Protein AF-A0A538FNI9-F1 (afdb_monomer)

Secondary structure (DSSP, 8-state):
-PPPPS-EEEEEEEEEEEETTEEEEEEEEEEGGG-S-EEEEEEEEEEEEEEE---SSSS--EEEEEEEEEEEETTEEEEEEEEEEEEEEEE-TTT--EEEEEEEEEEEEEESGGGTTEEEEEEEEEEEEE-TTSEEEEEEEEEEEEEE-

Structure (mmCIF, N/CA/C/O backbone):
data_AF-A0A538FNI9-F1
#
_entry.id   AF-A0A538FNI9-F1
#
loop_
_atom_site.group_PDB
_atom_site.id
_atom_site.type_symbol
_atom_site.label_atom_id
_atom_site.label_alt_id
_atom_site.label_comp_id
_atom_site.label_asym_id
_atom_site.label_entity_id
_atom_site.label_seq_id
_atom_site.pdbx_PDB_ins_code
_atom_site.Cartn_x
_atom_site.Cartn_y
_atom_site.Cartn_z
_atom_site.occupancy
_atom_site.B_iso_or_equiv
_atom_site.auth_seq_id
_atom_site.auth_comp_id
_atom_site.auth_asym_id
_atom_site.auth_atom_id
_atom_site.pdbx_PDB_model_num
ATOM 1 N N . MET A 1 1 ? -8.351 -6.822 28.215 1.00 45.78 1 MET A N 1
ATOM 2 C CA . MET A 1 1 ? -7.824 -6.549 26.865 1.00 45.78 1 MET A CA 1
ATOM 3 C C . MET A 1 1 ? -7.957 -7.832 26.077 1.00 45.78 1 MET A C 1
ATOM 5 O O . MET A 1 1 ? -7.476 -8.850 26.560 1.00 45.78 1 MET A O 1
ATOM 9 N N . ALA A 1 2 ? -8.710 -7.814 24.979 1.00 48.25 2 ALA A N 1
ATOM 10 C CA . ALA A 1 2 ? -8.810 -8.971 24.098 1.00 48.25 2 ALA A CA 1
ATOM 11 C C . ALA A 1 2 ? -7.508 -9.067 23.296 1.00 48.25 2 ALA A C 1
ATOM 13 O O . ALA A 1 2 ? -7.026 -8.055 22.796 1.00 48.25 2 ALA A O 1
ATOM 14 N N . THR A 1 3 ? -6.916 -10.256 23.223 1.00 49.41 3 THR A N 1
ATOM 15 C CA . THR A 1 3 ? -5.768 -10.505 22.350 1.00 49.41 3 THR A CA 1
ATOM 16 C C . THR A 1 3 ? -6.184 -10.188 20.908 1.00 49.41 3 THR A C 1
ATOM 18 O O . THR A 1 3 ? -7.265 -10.630 20.506 1.00 49.41 3 THR A O 1
ATOM 21 N N . PRO A 1 4 ? -5.384 -9.430 20.136 1.00 52.34 4 PRO A N 1
ATOM 22 C CA . PRO A 1 4 ? -5.656 -9.200 18.722 1.00 52.34 4 PRO A CA 1
ATOM 23 C C . PRO A 1 4 ? -5.882 -10.535 18.006 1.00 52.34 4 PRO A C 1
ATOM 25 O O . PRO A 1 4 ? -5.127 -11.473 18.277 1.00 52.34 4 PRO A O 1
ATOM 28 N N . PRO A 1 5 ? -6.873 -10.661 17.107 1.00 60.66 5 PRO A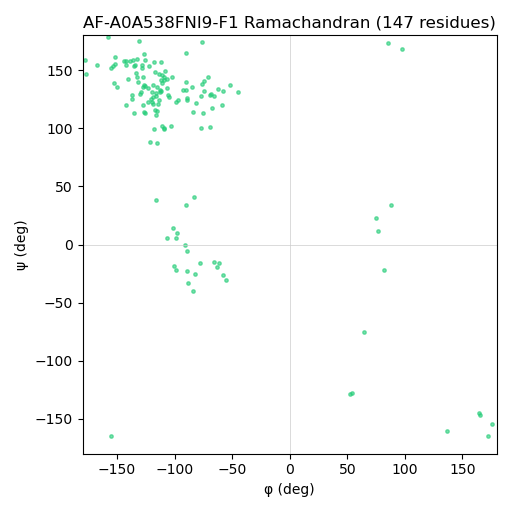 N 1
ATOM 29 C CA . PRO A 1 5 ? -6.954 -11.840 16.260 1.00 60.66 5 PRO A CA 1
ATOM 30 C C . PRO A 1 5 ? -5.657 -11.953 15.447 1.00 60.66 5 PRO A C 1
ATOM 32 O O . PRO A 1 5 ? -5.273 -11.034 14.719 1.00 60.66 5 PRO A O 1
ATOM 35 N N . GLU A 1 6 ? -4.950 -13.066 15.621 1.00 58.84 6 GLU A N 1
ATOM 36 C CA . GLU A 1 6 ? -3.782 -13.400 14.812 1.00 58.84 6 GLU A CA 1
ATOM 37 C C . GLU A 1 6 ? -4.240 -13.852 13.418 1.00 58.84 6 GLU A C 1
ATOM 39 O O . GLU A 1 6 ? -5.236 -14.564 13.284 1.00 58.84 6 GLU A O 1
ATOM 44 N N . GLY A 1 7 ? -3.508 -13.446 12.376 1.00 61.62 7 GLY A N 1
ATOM 45 C CA . GLY A 1 7 ? -3.740 -13.928 11.009 1.00 61.62 7 GLY A CA 1
ATOM 46 C C . GLY A 1 7 ? -4.769 -13.136 10.200 1.00 61.62 7 GLY A C 1
ATOM 47 O O . GLY A 1 7 ? -5.477 -13.711 9.378 1.00 61.62 7 GLY A O 1
ATOM 48 N N . VAL A 1 8 ? -4.856 -11.821 10.402 1.00 70.75 8 VAL A N 1
ATOM 49 C CA . VAL A 1 8 ? -5.671 -10.952 9.553 1.00 70.75 8 VAL A CA 1
ATOM 50 C C . VAL A 1 8 ? -4.946 -10.688 8.231 1.00 70.75 8 VAL A C 1
ATOM 52 O O . VAL A 1 8 ? -3.797 -10.243 8.218 1.00 70.75 8 VAL A O 1
ATOM 55 N N . THR A 1 9 ? -5.644 -10.924 7.121 1.00 78.19 9 THR A N 1
ATOM 56 C CA . THR A 1 9 ? -5.217 -10.505 5.783 1.00 78.19 9 THR A CA 1
ATOM 57 C C . THR A 1 9 ? -6.052 -9.313 5.337 1.00 78.19 9 THR A C 1
ATOM 59 O O . THR A 1 9 ? -7.283 -9.356 5.399 1.00 78.19 9 THR A O 1
ATOM 62 N N . ILE A 1 10 ? -5.373 -8.257 4.898 1.00 81.94 10 ILE A N 1
ATOM 63 C CA . ILE A 1 10 ? -5.962 -7.105 4.220 1.00 81.94 10 ILE A CA 1
ATOM 64 C C . ILE A 1 10 ? -5.377 -7.077 2.812 1.00 81.94 10 ILE A C 1
ATOM 66 O O . ILE A 1 10 ? -4.157 -7.100 2.648 1.00 81.94 10 ILE A O 1
ATOM 70 N N . THR A 1 11 ? -6.241 -7.003 1.810 1.00 81.94 11 THR A N 1
ATOM 71 C CA . THR A 1 11 ? -5.839 -6.766 0.422 1.00 81.94 11 THR A CA 1
ATOM 72 C C . THR A 1 11 ? -6.216 -5.346 0.047 1.00 81.94 11 THR A C 1
ATOM 74 O O . THR A 1 11 ? -7.317 -4.903 0.376 1.00 81.94 11 THR A O 1
ATOM 77 N N . ILE A 1 12 ? -5.300 -4.642 -0.608 1.00 82.31 12 ILE A N 1
ATOM 78 C CA . ILE A 1 12 ? -5.489 -3.292 -1.124 1.00 82.31 12 ILE A CA 1
ATOM 79 C C . ILE A 1 12 ? -5.123 -3.322 -2.605 1.00 82.31 12 ILE A C 1
ATOM 81 O O . ILE A 1 12 ? -3.965 -3.542 -2.952 1.00 82.31 12 ILE A O 1
ATOM 85 N N . ASP A 1 13 ? -6.110 -3.110 -3.464 1.00 82.50 13 ASP A N 1
ATOM 86 C CA . ASP A 1 13 ? -5.884 -2.877 -4.886 1.00 82.50 13 ASP A CA 1
ATOM 87 C C . ASP A 1 13 ? -5.790 -1.375 -5.130 1.00 82.50 13 ASP A C 1
ATOM 89 O O . ASP A 1 13 ? -6.621 -0.607 -4.637 1.00 82.50 13 ASP A O 1
ATOM 93 N N . GLU A 1 14 ? -4.779 -0.960 -5.886 1.00 82.69 14 GLU A N 1
ATOM 94 C CA . GLU A 1 14 ? -4.377 0.435 -6.018 1.00 82.69 14 GLU A CA 1
ATOM 95 C C . GLU A 1 14 ? -4.305 0.852 -7.485 1.00 82.69 14 GLU A C 1
ATOM 97 O O . GLU A 1 14 ? -3.738 0.162 -8.334 1.00 82.69 14 GLU A O 1
ATOM 102 N N . THR A 1 15 ? -4.843 2.029 -7.788 1.00 80.25 15 THR A N 1
ATOM 103 C CA . THR A 1 15 ? -4.563 2.740 -9.039 1.00 80.25 15 THR A CA 1
ATOM 104 C C . THR A 1 15 ? -3.713 3.952 -8.696 1.00 80.25 15 THR A C 1
ATOM 106 O O . THR A 1 15 ? -4.233 4.950 -8.191 1.00 80.25 15 THR A O 1
ATOM 109 N N . PHE A 1 16 ? -2.399 3.855 -8.911 1.00 73.19 16 PHE A N 1
ATOM 110 C CA . PHE A 1 16 ? -1.457 4.899 -8.523 1.00 73.19 16 PHE A CA 1
ATOM 111 C C . PHE A 1 16 ? -1.227 5.932 -9.626 1.00 73.19 16 PHE A C 1
ATOM 113 O O . PHE A 1 16 ? -1.042 5.636 -10.809 1.00 73.19 16 PHE A O 1
ATOM 120 N N . HIS A 1 17 ? -1.143 7.175 -9.176 1.00 68.44 17 HIS A N 1
ATOM 121 C CA . HIS A 1 17 ? -0.638 8.318 -9.907 1.00 68.44 17 HIS A CA 1
ATOM 122 C C . HIS A 1 17 ? 0.631 8.778 -9.179 1.00 68.44 17 HIS A C 1
ATOM 124 O O . HIS A 1 17 ? 0.566 9.613 -8.275 1.00 68.44 17 HIS A O 1
ATOM 130 N N . SER A 1 18 ? 1.799 8.210 -9.508 1.00 60.28 18 SER A N 1
ATOM 131 C CA . SER A 1 18 ? 3.044 8.720 -8.928 1.00 60.28 18 SER A CA 1
ATOM 132 C C . SER A 1 18 ? 3.438 10.010 -9.649 1.00 60.28 18 SER A C 1
ATOM 134 O O . SER A 1 18 ? 3.971 10.021 -10.753 1.00 60.28 18 SER A O 1
ATOM 136 N N . SER A 1 19 ? 3.136 11.144 -9.024 1.00 56.56 19 SER A N 1
ATOM 137 C CA . SER A 1 19 ? 3.755 12.415 -9.376 1.00 56.56 19 SER A CA 1
ATOM 138 C C . SER A 1 19 ? 4.792 12.700 -8.304 1.00 56.56 19 SER A C 1
ATOM 140 O O . SER A 1 19 ? 4.440 13.093 -7.191 1.00 56.56 19 SER A O 1
ATOM 142 N N . ALA A 1 20 ? 6.072 12.463 -8.604 1.00 47.34 20 ALA A N 1
ATOM 143 C CA . ALA A 1 20 ? 7.146 12.762 -7.661 1.00 47.34 20 ALA A CA 1
ATOM 144 C C . ALA A 1 20 ? 6.941 14.165 -7.034 1.00 4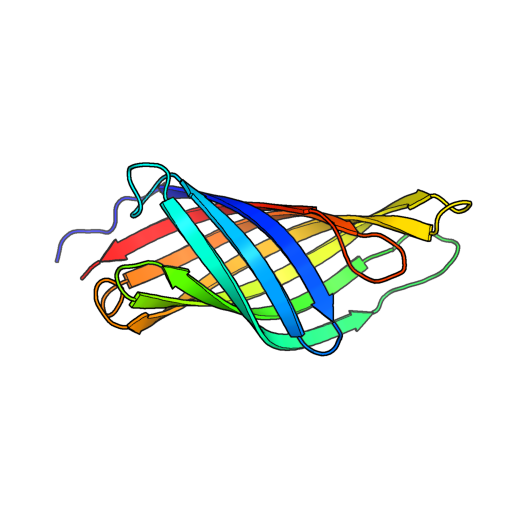7.34 20 ALA A C 1
ATOM 146 O O . ALA A 1 20 ? 6.682 15.121 -7.770 1.00 47.34 20 ALA A O 1
ATOM 147 N N . PRO A 1 21 ? 7.026 14.313 -5.698 1.00 52.06 21 PRO A N 1
ATOM 148 C CA . PRO A 1 21 ? 7.597 13.368 -4.735 1.00 52.06 21 PRO A CA 1
ATOM 149 C C . PRO A 1 21 ? 6.572 12.471 -4.008 1.00 52.06 21 PRO A C 1
ATOM 151 O O . PRO A 1 21 ? 6.954 11.806 -3.047 1.00 52.06 21 PRO A O 1
ATOM 154 N N . PHE A 1 22 ? 5.300 12.454 -4.421 1.00 65.50 22 PHE A N 1
ATOM 155 C CA . PHE A 1 22 ? 4.225 11.771 -3.694 1.00 65.50 22 PHE A CA 1
ATOM 156 C C . PHE A 1 22 ? 3.452 10.798 -4.593 1.00 65.50 22 PHE A C 1
ATOM 158 O O . PHE A 1 22 ? 3.111 11.109 -5.732 1.00 65.50 22 PHE A O 1
ATOM 165 N N . VAL A 1 23 ? 3.153 9.614 -4.063 1.00 75.12 23 VAL A N 1
ATOM 166 C CA . VAL A 1 23 ? 2.203 8.678 -4.672 1.00 75.12 23 VAL A CA 1
ATOM 167 C C . VAL A 1 23 ? 0.821 9.005 -4.131 1.00 75.12 23 VAL A C 1
ATOM 169 O O . VAL A 1 23 ? 0.634 9.051 -2.917 1.00 75.12 23 VAL A O 1
ATOM 172 N N . THR A 1 24 ? -0.140 9.240 -5.013 1.00 83.94 24 THR A N 1
ATOM 173 C CA . THR A 1 24 ? -1.558 9.217 -4.653 1.00 83.94 24 THR A CA 1
ATOM 174 C C . THR A 1 24 ? -2.254 8.129 -5.446 1.00 83.94 24 THR A C 1
ATOM 176 O O . THR A 1 24 ? -1.775 7.712 -6.502 1.00 83.94 24 THR A O 1
ATOM 179 N N . GLY A 1 25 ? -3.385 7.650 -4.951 1.00 84.44 25 GLY A N 1
ATOM 180 C CA . GLY A 1 25 ? -4.128 6.624 -5.659 1.00 84.44 25 GLY A CA 1
ATOM 181 C C . GLY A 1 25 ? -5.522 6.421 -5.115 1.00 84.44 25 GLY A C 1
ATOM 182 O O . GLY A 1 25 ? -5.793 6.691 -3.944 1.00 84.44 25 GLY A O 1
ATOM 183 N N . ASP A 1 26 ? -6.391 5.936 -5.989 1.00 88.38 26 ASP A N 1
ATOM 184 C CA . ASP A 1 26 ? -7.677 5.384 -5.592 1.00 88.38 26 ASP A CA 1
ATOM 185 C C . ASP A 1 26 ? -7.460 3.925 -5.211 1.00 88.38 26 ASP A C 1
ATOM 187 O O . ASP A 1 26 ? -6.751 3.191 -5.909 1.00 88.38 26 ASP A O 1
ATOM 191 N N . ILE A 1 27 ? -8.058 3.511 -4.096 1.00 90.62 27 ILE A N 1
ATOM 192 C CA . ILE A 1 27 ? -7.864 2.167 -3.567 1.00 90.62 27 ILE A CA 1
ATOM 193 C C . ILE A 1 27 ? -9.178 1.465 -3.288 1.00 90.62 27 ILE A C 1
ATOM 195 O O . ILE A 1 27 ? -10.190 2.070 -2.920 1.00 90.62 27 ILE A O 1
ATOM 199 N N . THR A 1 28 ? -9.120 0.148 -3.383 1.00 88.38 28 THR A N 1
ATOM 200 C CA . THR A 1 28 ? -10.136 -0.752 -2.859 1.00 88.38 28 THR A CA 1
ATOM 201 C C . THR A 1 28 ? -9.486 -1.649 -1.816 1.00 88.38 28 THR A C 1
ATOM 203 O O . THR A 1 28 ? -8.551 -2.373 -2.133 1.00 88.38 28 THR A O 1
ATOM 206 N N . ALA A 1 29 ? -9.975 -1.613 -0.578 1.00 86.56 29 ALA A N 1
ATOM 207 C CA . ALA A 1 29 ? -9.492 -2.450 0.513 1.00 86.56 29 ALA A CA 1
ATOM 208 C C . ALA A 1 29 ? -10.528 -3.514 0.891 1.00 86.56 29 ALA A C 1
ATOM 210 O O . ALA A 1 29 ? -11.729 -3.244 0.927 1.00 86.56 29 ALA A O 1
ATOM 211 N N . ALA A 1 30 ? -10.075 -4.722 1.209 1.00 85.31 30 ALA A N 1
ATOM 212 C CA . ALA A 1 30 ? -10.926 -5.818 1.659 1.00 85.31 30 ALA A CA 1
ATOM 213 C C . ALA A 1 30 ? -10.223 -6.679 2.716 1.00 85.31 30 ALA A C 1
ATOM 215 O O . ALA A 1 30 ? -8.996 -6.726 2.792 1.00 85.31 30 ALA A O 1
ATOM 216 N N . GLY A 1 31 ? -11.020 -7.395 3.514 1.00 81.12 31 GLY A N 1
ATOM 217 C CA . GLY A 1 31 ? -10.523 -8.281 4.565 1.00 81.12 31 GLY A CA 1
ATOM 218 C C . GLY A 1 31 ? -10.239 -7.571 5.891 1.00 81.12 31 GLY A C 1
ATOM 219 O O . GLY A 1 31 ? -10.353 -6.351 6.027 1.00 81.12 31 GLY A O 1
ATOM 220 N N . GLY A 1 32 ? -9.915 -8.362 6.913 1.00 77.31 32 GLY A N 1
ATOM 221 C CA . GLY A 1 32 ? -9.583 -7.858 8.242 1.00 77.31 32 GLY A CA 1
ATOM 222 C C . GLY A 1 32 ? -10.605 -6.900 8.845 1.00 77.31 32 GLY A C 1
ATOM 223 O O . GLY A 1 32 ? -11.795 -7.198 8.894 1.00 77.31 32 GLY A O 1
ATOM 224 N N . VAL A 1 33 ? -10.121 -5.742 9.305 1.00 72.88 33 VAL A N 1
ATOM 225 C CA . VAL A 1 33 ? -10.937 -4.692 9.946 1.00 72.88 33 VAL A CA 1
ATOM 226 C C . VAL A 1 33 ? -11.958 -4.038 9.018 1.00 72.88 33 VAL A C 1
ATOM 228 O O . VAL A 1 33 ? -12.873 -3.383 9.507 1.00 72.88 33 VAL A O 1
ATOM 231 N N . PHE A 1 34 ? -11.833 -4.218 7.701 1.00 73.88 34 PHE A N 1
ATOM 232 C CA . PHE A 1 34 ? -12.806 -3.697 6.743 1.00 73.88 34 PHE A CA 1
ATOM 233 C C . PHE A 1 34 ? -14.021 -4.619 6.603 1.00 73.88 34 PHE A C 1
ATOM 235 O O . PHE A 1 34 ? -15.115 -4.145 6.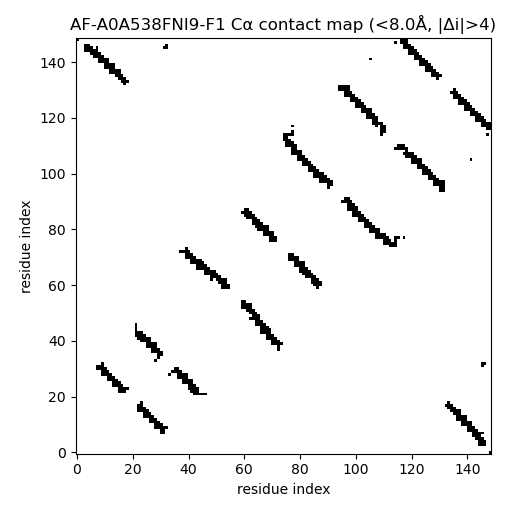308 1.00 73.88 34 PHE A O 1
ATOM 242 N N . GLY A 1 35 ? -13.859 -5.920 6.884 1.00 72.56 35 GLY A N 1
ATOM 243 C CA . GLY A 1 35 ? -14.906 -6.937 6.771 1.00 72.56 35 GLY A CA 1
ATOM 244 C C . GLY A 1 35 ? -15.367 -7.142 5.325 1.00 72.56 35 GLY A C 1
ATOM 245 O O . GLY A 1 35 ? -15.007 -8.132 4.693 1.00 72.56 35 GLY A O 1
ATOM 246 N N . ALA A 1 36 ? -16.148 -6.194 4.809 1.00 79.94 36 ALA A N 1
ATOM 247 C CA . ALA A 1 36 ? -16.523 -6.086 3.406 1.00 79.94 36 ALA A CA 1
ATOM 248 C C . ALA A 1 36 ? -15.519 -5.225 2.621 1.00 79.94 36 ALA A C 1
ATOM 250 O O . ALA A 1 36 ? -14.707 -4.494 3.187 1.00 79.94 36 ALA A O 1
ATOM 251 N N . GLN A 1 37 ? -15.596 -5.315 1.295 1.00 87.38 37 GLN A N 1
ATOM 252 C CA . GLN A 1 37 ? -14.842 -4.442 0.406 1.00 87.38 37 GLN A CA 1
ATOM 253 C C . GLN A 1 37 ? -15.259 -2.977 0.614 1.00 87.38 37 GLN A C 1
ATOM 255 O O . GLN A 1 37 ? -16.450 -2.666 0.658 1.00 87.38 37 GLN A O 1
ATOM 260 N N . THR A 1 38 ? -14.281 -2.082 0.714 1.00 89.19 38 THR A N 1
ATOM 261 C CA . THR A 1 38 ? -14.469 -0.638 0.867 1.00 89.19 38 THR A CA 1
ATOM 262 C C . THR A 1 38 ? -13.533 0.126 -0.062 1.00 89.19 38 THR A C 1
ATOM 264 O O . THR A 1 38 ? -12.476 -0.373 -0.441 1.00 89.19 38 THR A O 1
ATOM 267 N N . THR A 1 39 ? -13.915 1.339 -0.440 1.00 91.75 39 THR A N 1
ATOM 268 C CA . THR A 1 39 ? -13.126 2.210 -1.318 1.00 91.75 39 THR A CA 1
ATOM 269 C C . THR A 1 39 ? -12.565 3.383 -0.537 1.00 91.75 39 THR A C 1
ATOM 271 O O . THR A 1 39 ? -13.243 3.934 0.335 1.00 91.75 39 THR A O 1
ATOM 274 N N . GLY A 1 40 ? -11.359 3.804 -0.886 1.00 91.19 40 GLY A N 1
ATOM 275 C CA . GLY A 1 40 ? -10.688 4.927 -0.255 1.00 91.19 40 GLY A CA 1
ATOM 276 C C . GLY A 1 40 ? -9.666 5.565 -1.177 1.00 91.19 40 GLY A C 1
ATOM 277 O O . GLY A 1 40 ? -9.636 5.297 -2.378 1.00 91.19 40 GLY A O 1
ATOM 278 N N . THR A 1 41 ? -8.796 6.373 -0.589 1.00 92.00 41 THR A N 1
ATOM 279 C CA . THR A 1 41 ? -7.631 6.933 -1.272 1.00 92.00 41 THR A CA 1
ATOM 280 C C . THR A 1 41 ? -6.362 6.677 -0.473 1.00 92.00 41 THR A C 1
ATOM 282 O O . THR A 1 41 ? -6.405 6.522 0.751 1.00 92.00 41 THR A O 1
ATOM 285 N N . LEU A 1 42 ? -5.232 6.645 -1.172 1.00 90.62 42 LEU A N 1
ATOM 286 C CA . LEU A 1 42 ? -3.897 6.601 -0.589 1.00 90.62 42 LEU A CA 1
ATOM 287 C C . LEU A 1 42 ? -3.149 7.904 -0.894 1.00 90.62 42 LEU A C 1
ATOM 289 O O . LEU A 1 42 ? -3.313 8.499 -1.965 1.00 90.62 42 LEU A O 1
ATOM 293 N N . ALA A 1 43 ? -2.306 8.328 0.038 1.00 89.19 43 ALA A N 1
ATOM 294 C CA . ALA A 1 43 ? -1.322 9.378 -0.170 1.00 89.19 43 ALA A CA 1
ATOM 295 C C . ALA A 1 43 ? -0.021 9.039 0.567 1.00 89.19 43 ALA A C 1
ATOM 297 O O . ALA A 1 43 ? -0.001 8.946 1.794 1.00 89.19 43 ALA A O 1
ATOM 298 N N . SER A 1 44 ? 1.084 8.912 -0.166 1.00 86.25 44 SER A N 1
ATOM 299 C CA . SER A 1 44 ? 2.419 8.801 0.421 1.00 86.25 44 SER A CA 1
ATOM 300 C C . SER A 1 44 ? 2.783 10.122 1.084 1.00 86.25 44 SER A C 1
ATOM 302 O O . SER A 1 44 ? 2.927 11.150 0.422 1.00 86.25 44 SER A O 1
ATOM 304 N N . VAL A 1 45 ? 2.980 10.091 2.397 1.00 84.88 45 VAL A N 1
ATOM 305 C CA . VAL A 1 45 ? 3.316 11.262 3.218 1.00 84.88 45 VAL A CA 1
ATOM 306 C C . VAL A 1 45 ? 4.806 11.340 3.546 1.00 84.88 45 VAL A C 1
ATOM 308 O O . VAL A 1 45 ? 5.306 12.412 3.888 1.00 84.88 45 VAL A O 1
ATOM 311 N N . ALA A 1 46 ? 5.541 10.234 3.421 1.00 81.62 46 ALA A N 1
ATOM 312 C CA . ALA A 1 46 ? 6.996 10.230 3.481 1.00 81.62 46 ALA A CA 1
ATOM 313 C C . ALA A 1 46 ? 7.567 9.058 2.686 1.00 81.62 46 ALA A C 1
ATOM 315 O O . ALA A 1 46 ? 7.090 7.937 2.808 1.00 81.62 46 ALA A O 1
ATOM 316 N N . PHE A 1 47 ? 8.650 9.300 1.952 1.00 79.69 47 PHE A N 1
ATOM 317 C CA . PHE A 1 47 ? 9.392 8.258 1.255 1.00 79.69 47 PHE A CA 1
ATOM 318 C C . PHE A 1 47 ? 10.886 8.487 1.435 1.00 79.69 47 PHE A C 1
ATOM 320 O O . PHE A 1 47 ? 11.395 9.587 1.204 1.00 79.69 47 PHE A O 1
ATOM 327 N N . LYS A 1 48 ? 11.602 7.450 1.862 1.00 77.06 48 LYS A N 1
ATOM 328 C CA . LYS A 1 48 ? 13.051 7.492 2.026 1.00 77.06 48 LYS A CA 1
ATOM 329 C C . LYS A 1 48 ? 13.670 6.224 1.440 1.00 77.06 48 LYS A C 1
ATOM 331 O O . LYS A 1 48 ? 13.489 5.147 2.010 1.00 77.06 48 LYS A O 1
ATOM 336 N N . PRO A 1 49 ? 14.448 6.334 0.352 1.00 68.50 49 PRO A N 1
ATOM 337 C CA . PRO A 1 49 ? 15.240 5.214 -0.121 1.00 68.50 49 PRO A CA 1
ATOM 338 C C . PRO A 1 49 ? 16.366 4.937 0.885 1.00 68.50 49 PRO A C 1
ATOM 340 O O . PRO A 1 49 ? 17.094 5.845 1.291 1.00 68.50 49 PRO A O 1
ATOM 343 N N . VAL A 1 50 ? 16.500 3.684 1.310 1.00 59.12 50 VAL A N 1
ATOM 344 C CA . VAL A 1 50 ? 17.562 3.229 2.224 1.00 59.12 50 VAL A CA 1
ATOM 345 C C . VAL A 1 50 ? 18.804 2.794 1.432 1.00 59.12 50 VAL A C 1
ATOM 347 O O . VAL A 1 50 ? 19.918 2.874 1.944 1.00 59.12 50 VAL A O 1
ATOM 350 N N . GLY A 1 51 ? 18.643 2.435 0.153 1.00 52.66 51 GLY A N 1
ATOM 351 C CA . GLY A 1 51 ? 19.747 2.187 -0.775 1.00 52.66 51 GLY A CA 1
ATOM 352 C C . GLY A 1 51 ? 19.271 1.855 -2.192 1.00 52.66 51 GLY A C 1
ATOM 353 O O . GLY A 1 51 ? 18.221 1.243 -2.373 1.00 52.66 51 GLY A O 1
ATOM 354 N N . TRP A 1 52 ? 20.054 2.268 -3.195 1.00 50.41 52 TRP A N 1
ATOM 355 C CA . TRP A 1 52 ? 19.895 1.881 -4.601 1.00 50.41 52 TRP A CA 1
ATOM 356 C C . TRP A 1 52 ? 21.068 0.981 -4.978 1.00 50.41 52 TRP A C 1
ATOM 358 O O . TRP A 1 52 ? 22.165 1.477 -5.231 1.00 50.41 52 TRP A O 1
ATOM 368 N N . ALA A 1 53 ? 20.861 -0.332 -5.037 1.00 49.03 53 ALA A N 1
ATOM 369 C CA . ALA A 1 53 ? 21.859 -1.235 -5.603 1.00 49.03 53 ALA A CA 1
ATOM 370 C C . ALA A 1 53 ? 21.632 -1.425 -7.111 1.00 49.03 53 ALA A C 1
ATOM 372 O O . ALA A 1 53 ? 21.882 -2.499 -7.628 1.00 49.03 53 ALA A O 1
ATOM 373 N N . VAL A 1 54 ? 21.156 -0.406 -7.838 1.00 49.78 54 VAL A N 1
ATOM 374 C CA . VAL A 1 54 ? 20.864 -0.547 -9.271 1.00 49.78 54 VAL A CA 1
ATOM 375 C C . VAL A 1 54 ? 22.174 -0.698 -10.047 1.00 49.78 54 VAL A C 1
ATOM 377 O O . VAL A 1 54 ? 22.873 0.281 -10.310 1.00 49.78 54 VAL A O 1
ATOM 380 N N . LYS A 1 55 ? 22.513 -1.930 -10.433 1.00 43.06 55 LYS A N 1
ATOM 381 C CA . LYS A 1 55 ? 23.585 -2.219 -11.393 1.00 43.06 55 LYS A CA 1
ATOM 382 C C . LYS A 1 55 ? 22.980 -2.711 -12.701 1.00 43.06 55 LYS A C 1
ATOM 384 O O . LYS A 1 55 ? 22.675 -3.888 -12.857 1.00 43.06 55 LYS A O 1
ATOM 389 N N . PHE A 1 56 ? 22.862 -1.813 -13.675 1.00 44.12 56 PHE A N 1
ATOM 390 C CA . PHE A 1 56 ? 22.688 -2.224 -15.068 1.00 44.12 56 PHE A CA 1
ATOM 391 C C . PHE A 1 56 ? 24.036 -2.709 -15.632 1.00 44.12 56 PHE A C 1
ATOM 393 O O . PHE A 1 56 ? 25.049 -2.053 -15.377 1.00 44.12 56 PHE A O 1
ATOM 400 N N . PRO A 1 57 ? 24.104 -3.810 -16.407 1.00 50.12 57 PRO A N 1
ATOM 401 C CA . PRO A 1 57 ? 23.032 -4.722 -16.826 1.00 50.12 57 PRO A CA 1
ATOM 402 C C . PRO A 1 57 ? 22.981 -6.047 -16.027 1.00 50.12 57 PRO A C 1
ATOM 404 O O . PRO A 1 57 ? 22.345 -6.995 -16.475 1.00 50.12 57 PRO A O 1
ATOM 407 N N . PHE A 1 58 ? 23.663 -6.153 -14.880 1.00 43.81 58 PHE A N 1
ATOM 408 C CA . PHE A 1 58 ? 23.840 -7.427 -14.174 1.00 43.81 58 PHE A CA 1
ATOM 409 C C . PHE A 1 58 ? 23.211 -7.427 -12.766 1.00 43.81 58 PHE A C 1
ATOM 411 O O . PHE A 1 58 ? 23.811 -7.005 -11.780 1.00 43.81 58 PHE A O 1
ATOM 418 N N . HIS A 1 59 ? 22.014 -8.015 -12.740 1.00 51.28 59 HIS A N 1
ATOM 419 C CA . HIS A 1 59 ? 21.458 -8.944 -11.747 1.00 51.28 59 HIS A CA 1
ATOM 420 C C . HIS A 1 59 ? 20.825 -8.474 -10.435 1.00 51.28 59 HIS A C 1
ATOM 422 O O . HIS A 1 59 ? 19.948 -9.199 -9.979 1.00 51.28 59 HIS A O 1
ATOM 428 N N . ASP A 1 60 ? 21.095 -7.286 -9.897 1.00 54.38 60 ASP A N 1
ATOM 429 C CA . ASP A 1 60 ? 20.409 -6.856 -8.666 1.00 54.38 60 ASP A CA 1
ATOM 430 C C . ASP A 1 60 ? 19.638 -5.552 -8.891 1.00 54.38 60 ASP A C 1
ATOM 432 O O . ASP A 1 60 ? 20.139 -4.455 -8.664 1.00 54.38 60 ASP A O 1
ATOM 436 N N . HIS A 1 61 ? 18.380 -5.645 -9.330 1.00 64.44 61 HIS A N 1
ATOM 437 C CA . HIS A 1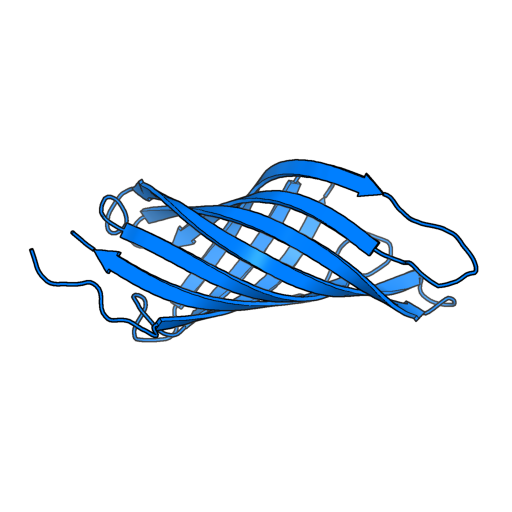 61 ? 17.463 -4.496 -9.348 1.00 64.44 61 HIS A CA 1
ATOM 438 C C . HIS A 1 61 ? 16.801 -4.286 -7.981 1.00 64.44 61 HIS A C 1
ATOM 440 O O . HIS A 1 61 ? 15.599 -4.038 -7.896 1.00 64.44 61 HIS A O 1
ATOM 446 N N . LEU A 1 62 ? 17.587 -4.442 -6.914 1.00 69.19 62 LEU A N 1
ATOM 447 C CA . LEU A 1 62 ? 17.121 -4.337 -5.542 1.00 69.19 62 LEU A CA 1
ATOM 448 C C . LEU A 1 62 ? 17.043 -2.866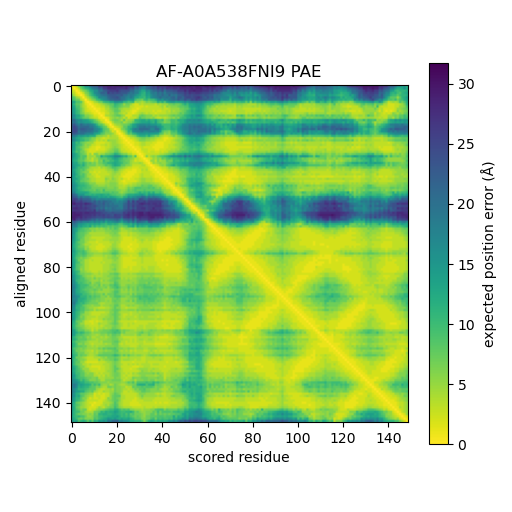 -5.125 1.00 69.19 62 LEU A C 1
ATOM 450 O O . LEU A 1 62 ? 18.042 -2.137 -5.114 1.00 69.19 62 LEU A O 1
ATOM 454 N N . PHE A 1 63 ? 15.846 -2.458 -4.735 1.00 75.31 63 PHE A N 1
ATOM 455 C CA . PHE A 1 63 ? 15.531 -1.146 -4.206 1.00 75.31 63 PHE A CA 1
ATOM 456 C C . PHE A 1 63 ? 14.971 -1.299 -2.792 1.00 75.31 63 PHE A C 1
ATOM 458 O O . PHE A 1 63 ? 13.990 -2.004 -2.598 1.00 75.31 63 PHE A O 1
ATOM 465 N N . VAL A 1 64 ? 15.582 -0.661 -1.793 1.00 82.19 64 VAL A N 1
ATOM 466 C CA . VAL A 1 64 ? 15.092 -0.727 -0.405 1.00 82.19 64 VAL A CA 1
ATOM 467 C C . VAL A 1 64 ? 14.569 0.639 0.009 1.00 82.19 64 VAL A C 1
ATOM 469 O O . VAL A 1 64 ? 15.264 1.645 -0.170 1.00 82.19 64 VAL A O 1
ATOM 472 N N . TYR A 1 65 ? 13.379 0.683 0.602 1.00 82.00 65 TYR A N 1
ATOM 473 C CA . TYR A 1 65 ? 12.752 1.919 1.056 1.00 82.00 65 TYR A CA 1
ATOM 474 C C . TYR A 1 65 ? 12.073 1.784 2.409 1.00 82.00 65 TYR A C 1
ATOM 476 O O . TYR A 1 65 ? 11.676 0.705 2.847 1.00 82.00 65 TYR A O 1
ATOM 484 N N . THR A 1 66 ? 11.915 2.936 3.048 1.00 87.38 66 THR A N 1
ATOM 485 C CA . THR A 1 66 ? 10.885 3.142 4.056 1.00 87.38 66 THR A CA 1
ATOM 486 C C . THR A 1 66 ? 9.875 4.145 3.523 1.00 87.38 66 THR A C 1
ATOM 488 O O . THR A 1 66 ? 10.285 5.201 3.027 1.00 87.38 66 THR A O 1
ATOM 491 N N . ALA A 1 67 ? 8.587 3.848 3.647 1.00 88.00 67 ALA A N 1
ATOM 492 C CA . ALA A 1 67 ? 7.508 4.772 3.311 1.00 88.00 67 ALA A CA 1
ATOM 493 C C . ALA A 1 67 ? 6.560 4.948 4.493 1.00 88.00 67 ALA A C 1
ATOM 495 O O . ALA A 1 67 ? 6.504 4.114 5.396 1.00 88.00 67 ALA A O 1
ATOM 496 N N . MET A 1 68 ? 5.824 6.048 4.485 1.00 90.94 68 MET A N 1
ATOM 497 C CA . MET A 1 68 ? 4.638 6.222 5.301 1.00 90.94 68 MET A CA 1
ATOM 498 C C . MET A 1 68 ? 3.522 6.652 4.370 1.00 90.94 68 MET A C 1
ATOM 500 O O . MET A 1 68 ? 3.626 7.713 3.752 1.00 90.94 68 MET A O 1
ATOM 504 N N . ASP A 1 69 ? 2.465 5.854 4.330 1.00 90.31 69 ASP A N 1
ATOM 505 C CA . ASP A 1 69 ? 1.301 6.095 3.491 1.00 90.31 69 ASP A CA 1
ATOM 506 C C . ASP A 1 69 ? 0.088 6.353 4.378 1.00 90.31 69 ASP A C 1
ATOM 508 O O . ASP A 1 69 ? -0.121 5.691 5.400 1.00 90.31 69 ASP A O 1
ATOM 512 N N . GLU A 1 70 ? -0.686 7.368 4.016 1.00 93.06 70 GLU A N 1
ATOM 513 C CA . GLU A 1 70 ? -1.955 7.704 4.639 1.00 93.06 70 GLU A CA 1
ATOM 514 C C . GLU A 1 70 ? -3.098 7.154 3.790 1.00 93.06 70 GLU A C 1
ATOM 516 O O . GLU A 1 70 ? -3.236 7.483 2.615 1.00 93.06 70 GLU A O 1
ATOM 521 N N . TYR A 1 71 ? -3.926 6.330 4.419 1.00 90.94 71 TYR A N 1
ATOM 522 C CA . TYR A 1 71 ? -5.099 5.706 3.832 1.00 90.94 71 TYR A CA 1
ATOM 523 C C . TYR A 1 71 ? -6.347 6.411 4.353 1.00 90.94 71 TYR A C 1
ATOM 525 O O . TYR A 1 71 ? -6.525 6.541 5.568 1.00 90.94 71 TYR A O 1
ATOM 533 N N . THR A 1 72 ? -7.214 6.860 3.449 1.00 92.69 72 THR A N 1
ATOM 534 C CA . THR A 1 72 ? -8.430 7.618 3.770 1.00 92.69 72 THR A CA 1
ATOM 535 C C . THR A 1 72 ? -9.672 6.868 3.313 1.00 92.69 72 THR A C 1
ATOM 537 O O . THR A 1 72 ? -9.804 6.527 2.142 1.00 92.69 72 THR A O 1
ATOM 540 N N . PHE A 1 73 ? -10.616 6.671 4.231 1.00 91.50 73 PHE A N 1
ATOM 541 C CA . PHE A 1 73 ? -11.924 6.056 3.994 1.00 91.50 73 PHE A CA 1
ATOM 542 C C . PHE A 1 73 ? -13.034 6.932 4.597 1.00 91.50 73 PHE A C 1
ATOM 544 O O . PHE A 1 73 ? -12.763 7.908 5.297 1.00 91.50 73 PHE A O 1
ATOM 551 N N . SER A 1 74 ? -14.305 6.576 4.384 1.00 89.38 74 SER A N 1
ATOM 552 C CA . SER A 1 74 ? -15.450 7.358 4.886 1.00 89.38 74 SER A CA 1
ATOM 553 C C . SER A 1 74 ? -15.471 7.549 6.412 1.00 89.38 74 SER A C 1
ATOM 555 O O . SER A 1 74 ? -16.048 8.524 6.885 1.00 89.38 74 SER A O 1
ATOM 557 N N . GLY A 1 75 ? -14.856 6.636 7.174 1.00 85.62 75 GLY A N 1
ATOM 558 C CA . GLY A 1 75 ? -14.780 6.677 8.642 1.00 85.62 75 GLY A CA 1
ATOM 559 C C . GLY A 1 75 ? -13.579 7.442 9.216 1.00 85.62 75 GLY A C 1
ATOM 560 O O . GLY A 1 75 ? -13.488 7.620 10.430 1.00 85.62 75 GLY A O 1
ATOM 561 N N . GLY A 1 76 ? -12.645 7.901 8.375 1.00 91.75 76 GLY A N 1
ATOM 562 C CA . GLY A 1 76 ? -11.432 8.601 8.803 1.00 91.75 76 GLY A CA 1
ATOM 563 C C . GLY A 1 76 ? -10.179 8.147 8.059 1.00 91.75 76 GLY A C 1
ATOM 564 O O . GLY A 1 76 ? -10.249 7.548 6.986 1.00 91.75 76 GLY A O 1
ATOM 565 N N . THR A 1 77 ? -9.022 8.432 8.652 1.00 92.94 77 THR A N 1
ATOM 566 C CA . THR A 1 77 ? -7.711 8.110 8.077 1.00 9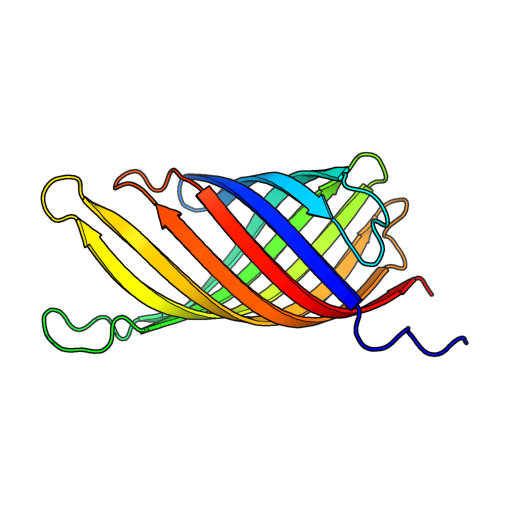2.94 77 THR A CA 1
ATOM 567 C C . THR A 1 77 ? -6.880 7.233 9.000 1.00 92.94 77 THR A C 1
ATOM 569 O O . THR A 1 77 ? -7.024 7.298 10.219 1.00 92.94 77 THR A O 1
ATOM 572 N N . PHE A 1 78 ? -5.961 6.447 8.453 1.00 91.62 78 PHE A N 1
ATOM 573 C CA . PHE A 1 78 ? -4.874 5.844 9.223 1.00 91.62 78 PHE A CA 1
ATOM 574 C C . PHE A 1 78 ? -3.585 5.830 8.416 1.00 91.62 78 PHE A C 1
ATOM 576 O O . PHE A 1 78 ? -3.601 5.909 7.191 1.00 91.62 78 PHE A O 1
ATOM 583 N N . ARG A 1 79 ? -2.455 5.739 9.114 1.00 93.62 79 ARG A N 1
ATOM 584 C CA . ARG A 1 79 ? -1.133 5.703 8.487 1.00 93.62 79 ARG A CA 1
ATOM 585 C C . ARG A 1 79 ? -0.493 4.344 8.653 1.00 93.62 79 ARG A C 1
ATOM 587 O O . ARG A 1 79 ? -0.543 3.781 9.748 1.00 93.62 79 ARG A O 1
ATOM 594 N N . ILE A 1 80 ? 0.153 3.852 7.607 1.00 92.31 80 ILE A N 1
ATOM 595 C CA . ILE A 1 80 ? 1.014 2.675 7.670 1.00 92.31 80 ILE A CA 1
ATOM 596 C C . ILE A 1 80 ? 2.437 3.104 7.348 1.00 92.31 80 ILE A C 1
ATOM 598 O O . ILE A 1 80 ? 2.680 3.780 6.357 1.00 92.31 80 ILE A O 1
ATOM 602 N N . ASN A 1 81 ? 3.376 2.693 8.196 1.00 92.94 81 ASN A N 1
ATOM 603 C CA . ASN A 1 81 ? 4.788 2.720 7.857 1.00 92.94 81 ASN A CA 1
ATOM 604 C C . ASN A 1 81 ? 5.162 1.393 7.206 1.00 92.94 81 ASN A C 1
ATOM 606 O O . ASN A 1 81 ? 4.861 0.337 7.767 1.00 92.94 81 ASN A O 1
ATOM 610 N N . PHE A 1 82 ? 5.872 1.471 6.090 1.00 91.12 82 PHE A N 1
ATOM 611 C CA . PHE A 1 82 ? 6.439 0.343 5.371 1.00 91.12 82 PHE A CA 1
ATOM 612 C C . PHE A 1 82 ? 7.958 0.359 5.466 1.00 91.12 82 PHE A C 1
ATOM 614 O O . PHE A 1 82 ? 8.589 1.412 5.370 1.00 91.12 82 PHE A O 1
ATOM 621 N N . GLU A 1 83 ? 8.538 -0.824 5.604 1.00 91.69 83 GLU A N 1
ATOM 622 C CA . GLU A 1 83 ? 9.957 -1.093 5.408 1.00 91.69 83 GLU A CA 1
ATOM 623 C C . GLU A 1 83 ? 10.055 -2.218 4.389 1.00 91.69 83 GLU A C 1
ATOM 625 O O . GLU A 1 83 ? 9.630 -3.335 4.685 1.00 91.69 83 GLU A O 1
ATOM 630 N N . ALA A 1 84 ? 10.576 -1.942 3.196 1.00 88.88 84 ALA A N 1
ATOM 631 C CA . ALA A 1 84 ? 10.500 -2.899 2.104 1.00 88.88 84 ALA A CA 1
ATOM 632 C C . ALA A 1 84 ? 11.724 -2.973 1.218 1.00 88.88 84 ALA A C 1
ATOM 634 O O . ALA A 1 84 ? 12.495 -2.029 1.063 1.00 88.88 84 ALA A O 1
ATOM 635 N N . SER A 1 85 ? 11.848 -4.153 0.624 1.00 87.56 85 SER A N 1
ATOM 636 C CA . SER A 1 85 ? 12.763 -4.486 -0.451 1.00 87.56 85 SER A CA 1
ATOM 637 C C . SER A 1 85 ? 11.951 -4.795 -1.702 1.00 87.56 85 SER A C 1
ATOM 639 O O . SER A 1 85 ? 11.091 -5.674 -1.683 1.00 87.56 85 SER A O 1
ATOM 641 N N . CYS A 1 86 ? 12.241 -4.082 -2.779 1.00 84.38 86 CYS A N 1
ATOM 642 C CA . CYS A 1 86 ? 11.651 -4.249 -4.093 1.00 84.38 86 CYS A CA 1
ATOM 643 C C . CYS A 1 86 ? 12.667 -4.791 -5.076 1.00 84.38 86 CYS A C 1
ATOM 645 O O . CYS A 1 86 ? 13.834 -4.407 -5.048 1.00 84.38 86 CYS A O 1
ATOM 647 N N . ILE A 1 87 ? 12.195 -5.606 -6.003 1.00 84.19 87 ILE A N 1
ATOM 648 C CA . ILE A 1 87 ? 12.932 -6.002 -7.192 1.00 84.19 87 ILE A CA 1
ATOM 649 C C . ILE A 1 87 ? 12.171 -5.551 -8.433 1.00 84.19 87 ILE A C 1
ATOM 651 O O . ILE A 1 87 ? 10.951 -5.698 -8.515 1.00 84.19 87 ILE A O 1
ATOM 655 N N . LEU A 1 88 ? 12.890 -5.018 -9.416 1.00 81.81 88 LEU A N 1
ATOM 656 C CA . LEU A 1 88 ? 12.347 -4.850 -10.760 1.00 81.81 88 LEU A CA 1
ATOM 657 C C . LEU A 1 88 ? 12.319 -6.220 -11.439 1.00 81.81 88 LEU A C 1
ATOM 659 O O . LEU A 1 88 ? 13.364 -6.823 -11.682 1.00 81.81 88 LEU A O 1
ATOM 663 N N . THR A 1 89 ? 11.120 -6.724 -11.693 1.00 83.12 89 THR A N 1
ATOM 664 C CA . THR A 1 89 ? 10.891 -8.066 -12.242 1.00 83.12 89 THR A CA 1
ATOM 665 C C . THR A 1 89 ? 10.894 -8.083 -13.766 1.00 83.12 89 THR A C 1
ATOM 667 O O . THR A 1 89 ? 11.361 -9.052 -14.362 1.00 83.12 89 THR A O 1
ATOM 670 N N . SER A 1 90 ? 10.435 -7.006 -14.407 1.00 83.50 90 SER A N 1
ATOM 671 C CA . SER A 1 90 ? 10.502 -6.842 -15.859 1.00 83.50 90 SER A CA 1
ATOM 672 C C . SER A 1 90 ? 10.524 -5.373 -16.270 1.00 83.50 90 SER A C 1
ATOM 674 O O . SER A 1 90 ? 9.993 -4.514 -15.565 1.00 83.50 90 SER A O 1
ATOM 676 N N . ILE A 1 91 ? 11.107 -5.116 -17.442 1.00 83.44 91 ILE A N 1
ATOM 677 C CA . ILE A 1 91 ? 11.038 -3.841 -18.162 1.00 83.44 91 ILE A CA 1
ATOM 678 C C . ILE A 1 91 ? 10.637 -4.150 -19.602 1.00 83.44 91 ILE A C 1
ATOM 680 O O . ILE A 1 91 ? 11.268 -4.997 -20.239 1.00 83.44 91 ILE A O 1
ATOM 684 N N . ASP A 1 92 ? 9.628 -3.456 -20.108 1.00 84.00 92 ASP A N 1
ATOM 685 C CA . ASP A 1 92 ? 9.397 -3.327 -21.541 1.00 84.00 92 ASP A CA 1
ATOM 686 C C . ASP A 1 92 ? 10.273 -2.177 -22.063 1.00 84.00 92 ASP A C 1
ATOM 688 O O . ASP A 1 92 ? 10.113 -1.024 -21.666 1.00 84.00 92 ASP A O 1
ATOM 692 N N . PHE A 1 93 ? 11.254 -2.488 -22.912 1.00 79.81 93 PHE A N 1
ATOM 693 C CA . PHE A 1 93 ? 12.189 -1.485 -23.431 1.00 79.81 93 PHE A CA 1
ATOM 694 C C . PHE A 1 93 ? 11.603 -0.623 -24.556 1.00 79.81 93 PHE A C 1
ATOM 696 O O . PHE A 1 93 ? 12.172 0.429 -24.849 1.00 79.81 93 PHE A O 1
ATOM 703 N N . ASP A 1 94 ? 10.494 -1.041 -25.165 1.00 85.12 94 ASP A N 1
ATOM 704 C CA . ASP A 1 94 ? 9.826 -0.290 -26.225 1.00 85.12 9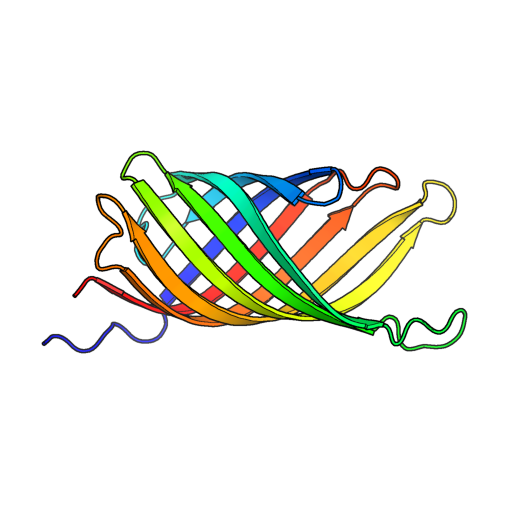4 ASP A CA 1
ATOM 705 C C . ASP A 1 94 ? 8.896 0.773 -25.629 1.00 85.12 94 ASP A C 1
ATOM 707 O O . ASP A 1 94 ? 8.849 1.904 -26.120 1.00 85.12 94 ASP A O 1
ATOM 711 N N . THR A 1 95 ? 8.181 0.437 -24.550 1.00 83.31 95 THR A N 1
ATOM 712 C CA . THR A 1 95 ? 7.237 1.355 -23.884 1.00 83.31 95 THR A CA 1
ATOM 713 C C . THR A 1 95 ? 7.819 2.048 -22.652 1.00 83.31 95 THR A C 1
ATOM 715 O O . THR A 1 95 ? 7.342 3.115 -22.259 1.00 83.31 95 THR A O 1
ATOM 718 N N . GLY A 1 96 ? 8.864 1.477 -22.052 1.00 77.94 96 GLY A N 1
ATOM 719 C CA . GLY A 1 96 ? 9.402 1.909 -20.763 1.00 77.94 96 GLY A CA 1
ATOM 720 C C . GLY A 1 96 ? 8.560 1.457 -19.567 1.00 77.94 96 GLY A C 1
ATOM 721 O O . GLY A 1 96 ? 8.781 1.961 -18.464 1.00 77.94 96 GLY A O 1
ATOM 722 N N . ASP A 1 97 ? 7.603 0.545 -19.763 1.00 83.69 97 ASP A N 1
ATOM 723 C CA . ASP A 1 97 ? 6.785 0.005 -18.678 1.00 83.69 97 ASP A CA 1
ATOM 724 C C . ASP A 1 97 ? 7.611 -0.919 -17.778 1.00 83.69 97 ASP A C 1
ATOM 726 O O . ASP A 1 97 ? 8.492 -1.660 -18.221 1.00 83.69 97 ASP A O 1
ATOM 730 N N . THR A 1 98 ? 7.322 -0.884 -16.484 1.00 83.06 98 THR A N 1
ATOM 731 C CA . THR A 1 98 ? 8.090 -1.573 -15.449 1.00 83.06 98 THR A CA 1
ATOM 732 C C . THR A 1 98 ? 7.173 -2.339 -14.514 1.00 83.06 98 THR A C 1
ATOM 734 O O . THR A 1 98 ? 6.115 -1.848 -14.123 1.00 83.06 98 THR A O 1
ATOM 737 N N . VAL A 1 99 ? 7.598 -3.541 -14.120 1.00 85.69 99 VAL A N 1
ATOM 738 C CA . VAL A 1 99 ? 6.899 -4.332 -13.102 1.00 85.69 99 VAL A CA 1
ATOM 739 C C . VAL A 1 99 ? 7.809 -4.535 -11.902 1.00 85.69 99 VAL A C 1
ATOM 741 O O . VAL A 1 99 ? 8.850 -5.188 -12.004 1.00 85.69 99 VAL A O 1
ATOM 744 N N . GLY A 1 100 ? 7.415 -3.987 -10.759 1.00 85.56 100 GLY A N 1
ATOM 745 C CA . GLY A 1 100 ? 8.098 -4.137 -9.480 1.00 85.56 100 GLY A CA 1
ATOM 746 C C . GLY A 1 100 ? 7.390 -5.141 -8.577 1.00 85.56 100 GLY A C 1
ATOM 747 O O . GLY A 1 100 ? 6.163 -5.205 -8.559 1.00 85.56 100 GLY A O 1
ATOM 748 N N . ALA A 1 101 ? 8.158 -5.901 -7.803 1.00 88.56 101 ALA A N 1
ATOM 749 C CA . ALA A 1 101 ? 7.639 -6.711 -6.707 1.00 88.56 101 ALA A CA 1
ATOM 750 C C . ALA A 1 101 ? 8.340 -6.310 -5.411 1.00 88.56 101 ALA A C 1
ATOM 752 O O . ALA A 1 101 ? 9.567 -6.375 -5.333 1.00 88.56 101 ALA A O 1
ATOM 753 N N . CYS A 1 102 ? 7.569 -5.907 -4.407 1.00 87.81 102 CYS A N 1
ATOM 754 C CA . CYS A 1 102 ? 8.057 -5.449 -3.115 1.00 87.81 102 CYS A CA 1
ATOM 755 C C . CYS A 1 102 ? 7.585 -6.377 -1.999 1.00 87.81 102 CYS A C 1
ATOM 757 O O . CYS A 1 102 ? 6.522 -6.992 -2.064 1.00 87.81 102 CYS A O 1
ATOM 759 N N . SER A 1 103 ? 8.395 -6.505 -0.958 1.00 92.44 103 SER A N 1
ATOM 760 C CA . SER A 1 103 ? 7.992 -7.193 0.261 1.00 92.44 103 SER A CA 1
ATOM 761 C C . SER A 1 103 ? 8.732 -6.639 1.462 1.00 92.44 103 SER A C 1
ATOM 763 O O . SER A 1 103 ? 9.832 -6.088 1.340 1.00 92.44 103 SER A O 1
ATOM 765 N N . GLY A 1 104 ? 8.135 -6.799 2.634 1.00 93.00 104 GLY A N 1
ATOM 766 C CA . GLY A 1 104 ? 8.762 -6.358 3.865 1.00 93.00 104 GLY A CA 1
ATOM 767 C C . GLY A 1 104 ? 7.797 -6.307 5.028 1.00 93.00 104 GLY A C 1
ATOM 768 O O . GLY A 1 104 ? 6.881 -7.124 5.118 1.00 93.00 104 GLY A O 1
ATOM 769 N N . ASN A 1 105 ? 8.019 -5.352 5.922 1.00 94.62 105 ASN A N 1
ATOM 770 C CA . ASN A 1 105 ? 7.242 -5.179 7.139 1.00 94.62 105 ASN A CA 1
ATOM 771 C C . ASN A 1 105 ? 6.360 -3.940 7.046 1.00 94.62 105 ASN A C 1
ATOM 773 O O . ASN A 1 105 ? 6.724 -2.943 6.422 1.00 94.62 105 ASN A O 1
ATOM 777 N N . TRP A 1 106 ? 5.220 -3.992 7.723 1.00 93.38 106 TRP A N 1
ATOM 778 C CA . TRP A 1 106 ? 4.327 -2.852 7.863 1.00 93.38 106 TRP A CA 1
ATOM 779 C C . TRP A 1 106 ? 3.863 -2.693 9.307 1.00 93.38 106 TRP A C 1
ATOM 781 O O . TRP A 1 106 ? 3.804 -3.658 10.078 1.00 93.38 106 TRP A O 1
ATOM 791 N N . ARG A 1 107 ? 3.513 -1.459 9.676 1.00 93.12 107 ARG A N 1
ATOM 792 C CA . ARG A 1 107 ? 2.962 -1.119 10.991 1.00 93.12 107 ARG A CA 1
ATOM 793 C C . ARG A 1 107 ? 2.013 0.074 10.911 1.00 93.12 107 ARG A C 1
ATOM 795 O O . ARG A 1 107 ? 2.370 1.100 10.342 1.00 93.12 107 ARG A O 1
ATOM 802 N N . VAL A 1 108 ? 0.861 -0.012 11.580 1.00 90.94 108 VAL A N 1
ATOM 803 C CA . VAL A 1 108 ? -0.046 1.134 11.768 1.00 90.94 108 VAL A CA 1
ATOM 804 C C . VAL A 1 108 ? 0.593 2.162 12.700 1.00 90.94 108 VAL A C 1
ATOM 806 O O . VAL A 1 108 ? 1.028 1.834 13.809 1.00 90.94 108 VAL A O 1
ATOM 809 N N . ASN A 1 109 ? 0.614 3.417 12.265 1.00 88.38 109 ASN A N 1
ATOM 810 C CA . ASN A 1 109 ? 1.234 4.545 12.954 1.00 88.38 109 ASN A CA 1
ATOM 811 C C . ASN A 1 109 ? 0.202 5.613 13.371 1.00 88.38 109 ASN A C 1
ATOM 813 O O . ASN A 1 109 ? 0.459 6.815 13.312 1.00 88.38 109 ASN A O 1
ATOM 817 N N . GLY A 1 110 ? -0.974 5.151 13.801 1.00 87.75 110 GLY A N 1
ATOM 818 C CA . GLY A 1 110 ? -2.087 5.978 14.265 1.00 87.75 110 GLY A CA 1
ATOM 819 C C . GLY A 1 110 ? -3.149 6.243 13.199 1.00 87.75 110 GLY A C 1
ATOM 820 O O . GLY A 1 110 ? -2.955 5.983 12.010 1.00 87.75 110 GLY A O 1
ATOM 821 N N . GLY A 1 111 ? -4.284 6.771 13.653 1.00 90.38 111 GLY A N 1
ATOM 822 C CA . GLY A 1 111 ? -5.416 7.108 12.801 1.00 90.38 111 GLY A CA 1
ATOM 823 C C . GLY A 1 111 ? -6.345 8.147 13.418 1.00 90.38 111 GLY A C 1
ATOM 824 O O . GLY A 1 111 ? -6.132 8.630 14.532 1.00 90.38 111 GLY A O 1
ATOM 825 N N . THR A 1 112 ? -7.374 8.501 12.663 1.00 92.38 112 THR A N 1
ATOM 826 C CA . THR A 1 112 ? -8.418 9.471 12.990 1.00 92.38 112 THR A CA 1
ATOM 827 C C . THR A 1 112 ? -9.797 8.832 12.813 1.00 92.38 112 THR A C 1
ATOM 829 O O . THR A 1 112 ? -9.922 7.765 12.211 1.00 92.38 112 THR A O 1
ATOM 832 N N . GLY A 1 113 ? -10.834 9.458 13.381 1.00 91.19 113 GLY A N 1
ATOM 833 C CA . GLY A 1 113 ? -12.202 8.933 13.345 1.00 91.19 113 GLY A CA 1
ATOM 834 C C . GLY A 1 113 ? -12.300 7.500 13.879 1.00 91.19 113 GLY A C 1
ATOM 835 O O . GLY A 1 113 ? -11.783 7.190 14.962 1.00 91.19 113 GLY A O 1
ATOM 836 N N . ASP A 1 114 ? -12.911 6.627 13.084 1.00 88.06 114 ASP A N 1
ATOM 837 C CA . ASP A 1 114 ? -13.123 5.209 13.395 1.00 88.06 114 ASP A CA 1
ATOM 838 C C . ASP A 1 114 ? -11.803 4.429 13.539 1.00 88.06 114 ASP A C 1
ATOM 840 O O . ASP A 1 114 ? -11.753 3.386 14.190 1.00 88.06 114 ASP A O 1
ATOM 844 N N . TYR A 1 115 ? -10.701 4.965 13.005 1.00 88.25 115 TYR A N 1
ATOM 845 C CA . TYR A 1 115 ? -9.382 4.332 13.021 1.00 88.25 115 TYR A CA 1
ATOM 846 C C . TYR A 1 115 ? -8.452 4.857 14.123 1.00 88.25 115 TYR A C 1
ATOM 848 O O . TYR A 1 115 ? -7.293 4.452 14.192 1.00 88.25 115 TYR A O 1
ATOM 856 N N . THR A 1 116 ? -8.924 5.726 15.025 1.00 88.94 116 THR A N 1
ATOM 857 C CA . THR A 1 116 ? -8.106 6.281 16.132 1.00 88.94 116 THR A CA 1
ATOM 858 C C . THR A 1 116 ? -7.451 5.225 17.015 1.00 88.94 116 THR A C 1
ATOM 860 O O . THR A 1 116 ? -6.375 5.452 17.569 1.00 88.94 116 THR A O 1
ATOM 863 N N . ARG A 1 117 ? -8.097 4.067 17.151 1.00 85.56 117 ARG A N 1
ATOM 864 C CA . ARG A 1 117 ? -7.622 2.953 17.975 1.00 85.56 117 ARG A CA 1
ATOM 865 C C . ARG A 1 117 ? -7.084 1.785 17.159 1.00 85.56 117 ARG A C 1
ATOM 867 O O . ARG A 1 117 ? -6.750 0.754 17.740 1.00 85.56 117 ARG A O 1
ATOM 874 N N . LEU A 1 118 ? -7.001 1.947 15.837 1.00 85.38 118 LEU A N 1
ATOM 875 C CA . LEU A 1 118 ? -6.457 0.939 14.946 1.00 85.38 118 LEU A CA 1
ATOM 876 C C . LEU A 1 118 ? -4.972 0.749 15.243 1.00 85.38 118 LEU A C 1
ATOM 878 O O . LEU A 1 118 ? -4.179 1.694 15.257 1.00 85.38 118 LEU A O 1
ATOM 882 N N . LYS A 1 119 ? -4.597 -0.502 15.454 1.00 86.38 119 LYS A N 1
ATOM 883 C CA . LYS A 1 119 ? -3.223 -0.939 15.633 1.00 86.38 119 LYS A CA 1
ATOM 884 C C . LYS A 1 119 ? -2.998 -2.164 14.778 1.00 86.38 119 LYS A C 1
ATOM 886 O O . LYS A 1 119 ? -3.886 -2.994 14.595 1.00 86.38 119 LYS A O 1
ATOM 891 N N . GLY A 1 120 ? -1.779 -2.301 14.290 1.00 86.88 120 GLY A N 1
ATOM 892 C CA . GLY A 1 120 ? -1.398 -3.507 13.592 1.00 86.88 120 GLY A CA 1
ATOM 893 C C . GLY A 1 120 ? 0.043 -3.493 13.147 1.00 86.88 120 GLY A C 1
ATOM 894 O O . GLY A 1 120 ? 0.676 -2.439 13.065 1.00 86.88 120 GLY A O 1
ATOM 895 N N . THR A 1 121 ? 0.556 -4.686 12.911 1.00 91.06 121 THR A N 1
ATOM 896 C CA . THR A 1 121 ? 1.892 -4.916 12.382 1.00 91.06 121 THR A CA 1
ATOM 897 C C . THR A 1 121 ? 1.915 -6.264 11.688 1.00 9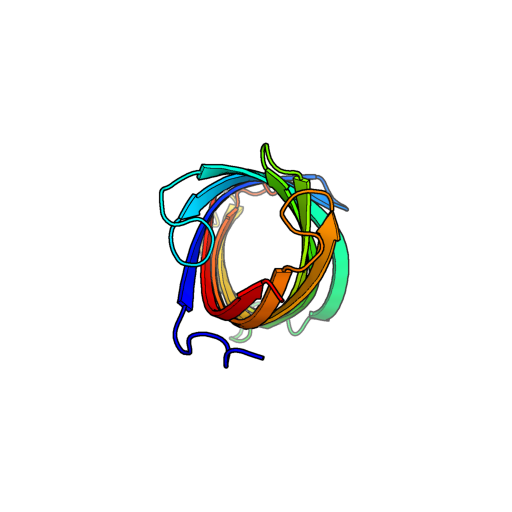1.06 121 THR A C 1
ATOM 899 O O . THR A 1 121 ? 1.188 -7.186 12.073 1.00 91.06 121 THR A O 1
ATOM 902 N N . GLY A 1 122 ? 2.780 -6.396 10.695 1.00 91.94 122 GLY A N 1
ATOM 903 C CA . GLY A 1 122 ? 2.953 -7.659 10.008 1.00 91.94 122 GLY A CA 1
ATOM 904 C C . GLY A 1 122 ? 3.920 -7.555 8.849 1.00 91.94 122 GLY A C 1
ATOM 905 O O . GLY A 1 122 ? 4.784 -6.678 8.821 1.00 91.94 122 GLY A O 1
ATOM 906 N N . THR A 1 123 ? 3.741 -8.456 7.895 1.00 93.88 123 THR A N 1
ATOM 907 C CA . THR A 1 123 ? 4.484 -8.486 6.643 1.00 93.88 123 THR A CA 1
ATOM 908 C C . THR A 1 123 ? 3.574 -8.144 5.478 1.00 93.88 123 THR A C 1
ATOM 910 O O . THR A 1 123 ? 2.350 -8.269 5.563 1.00 93.88 123 THR A O 1
ATOM 913 N N . PHE A 1 124 ? 4.163 -7.677 4.388 1.00 93.50 124 PHE A N 1
ATOM 914 C CA . PHE A 1 124 ? 3.424 -7.440 3.164 1.00 93.50 124 PHE A CA 1
ATOM 915 C C . PHE A 1 124 ? 4.166 -7.931 1.939 1.00 93.50 124 PHE A C 1
ATOM 917 O O . PHE A 1 124 ? 5.391 -8.079 1.935 1.00 93.50 124 PHE A O 1
ATOM 924 N N . THR A 1 125 ? 3.380 -8.140 0.896 1.00 92.81 125 THR A N 1
ATOM 925 C CA . THR A 1 125 ? 3.839 -8.300 -0.476 1.00 92.81 125 THR A CA 1
ATOM 926 C C . THR 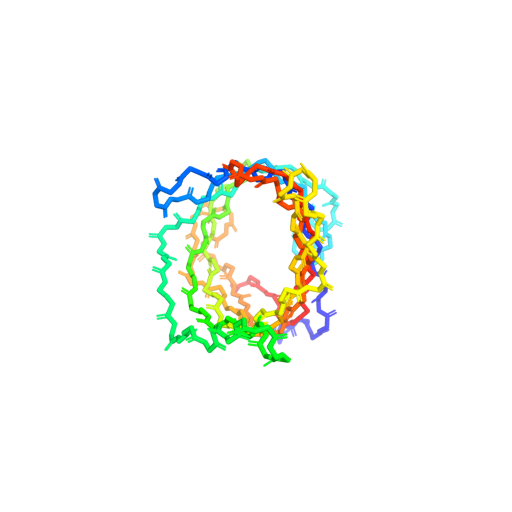A 1 125 ? 3.077 -7.331 -1.353 1.00 92.81 125 THR A C 1
ATOM 928 O O . THR A 1 125 ? 1.885 -7.115 -1.146 1.00 92.81 125 THR A O 1
ATOM 931 N N . GLU A 1 126 ? 3.748 -6.797 -2.352 1.00 90.50 126 GLU A N 1
ATOM 932 C CA . GLU A 1 126 ? 3.196 -5.828 -3.276 1.00 90.50 126 GLU A CA 1
ATOM 933 C C . GLU A 1 126 ? 3.703 -6.121 -4.687 1.00 90.50 126 GLU A C 1
ATOM 935 O O . GLU A 1 126 ? 4.855 -6.507 -4.882 1.00 90.50 126 GLU A O 1
ATOM 940 N N . THR A 1 127 ? 2.836 -5.942 -5.677 1.00 89.25 127 THR A N 1
ATOM 941 C CA . THR A 1 127 ? 3.216 -5.898 -7.092 1.00 89.25 127 THR A CA 1
ATOM 942 C C . THR A 1 127 ? 2.744 -4.581 -7.678 1.00 89.25 127 THR A C 1
ATOM 944 O O . THR A 1 127 ? 1.599 -4.201 -7.457 1.00 89.25 127 THR A O 1
ATOM 947 N N . GLN A 1 128 ? 3.602 -3.912 -8.441 1.00 86.12 128 GLN A N 1
ATOM 948 C CA . GLN A 1 128 ? 3.309 -2.645 -9.106 1.00 86.12 128 GLN A CA 1
ATOM 949 C C . GLN A 1 128 ? 3.606 -2.766 -10.596 1.00 86.12 128 GLN A C 1
ATOM 951 O O . GLN A 1 128 ? 4.654 -3.282 -10.977 1.00 86.12 128 GLN A O 1
ATOM 956 N N . ASN A 1 129 ? 2.711 -2.254 -11.431 1.00 86.44 129 ASN A N 1
ATOM 957 C CA . ASN A 1 129 ? 2.934 -2.047 -12.855 1.00 86.44 129 ASN A CA 1
ATOM 958 C C . ASN A 1 129 ? 2.868 -0.547 -13.159 1.00 86.44 129 ASN A C 1
ATOM 960 O O . ASN A 1 129 ? 1.802 0.052 -13.031 1.00 86.44 129 ASN A O 1
ATOM 964 N N . LEU A 1 130 ? 4.006 0.045 -13.513 1.00 82.75 130 LEU A N 1
ATOM 965 C CA . LEU A 1 130 ? 4.200 1.478 -13.719 1.00 82.75 130 LEU A CA 1
ATOM 966 C C . LEU A 1 130 ? 4.639 1.738 -15.157 1.00 82.75 130 LEU A C 1
ATOM 968 O O . LEU A 1 130 ? 5.616 1.147 -15.619 1.00 82.75 130 LEU A O 1
ATOM 972 N N . ASN A 1 131 ? 3.993 2.691 -15.824 1.00 80.94 131 ASN A N 1
ATOM 973 C CA . ASN A 1 131 ? 4.512 3.233 -17.074 1.00 80.94 131 ASN A CA 1
ATOM 974 C C . ASN A 1 131 ? 5.680 4.206 -16.838 1.00 80.94 131 ASN A C 1
ATOM 976 O O . ASN A 1 131 ? 5.979 4.592 -15.705 1.00 80.94 131 ASN A O 1
ATOM 980 N N . TYR A 1 132 ? 6.312 4.669 -17.919 1.00 71.69 132 TYR A N 1
ATOM 981 C CA . TYR A 1 132 ? 7.447 5.602 -17.857 1.00 71.69 132 TYR A CA 1
ATOM 982 C C . TYR A 1 132 ? 7.129 6.964 -17.199 1.00 71.69 132 TYR A C 1
ATOM 984 O O . TYR A 1 132 ? 8.046 7.703 -16.836 1.00 71.69 132 TYR A O 1
ATOM 992 N N . LEU A 1 133 ? 5.845 7.316 -17.054 1.00 71.44 133 LEU A N 1
ATOM 993 C CA . LEU A 1 133 ? 5.375 8.513 -16.346 1.00 71.44 133 LEU A CA 1
ATOM 994 C C . LEU A 1 133 ? 5.102 8.249 -14.858 1.00 71.44 133 LEU A C 1
ATOM 996 O O . LEU A 1 133 ? 4.685 9.166 -14.155 1.00 71.44 133 LEU A O 1
ATOM 1000 N N . GLY A 1 134 ? 5.309 7.019 -14.383 1.00 70.31 134 GLY A N 1
ATOM 1001 C CA . GLY A 1 134 ? 5.025 6.620 -13.010 1.00 70.31 134 GLY A CA 1
ATOM 1002 C C . GLY A 1 134 ? 3.530 6.433 -12.718 1.00 70.31 134 GLY A C 1
ATOM 1003 O O . GLY A 1 134 ? 3.107 6.525 -11.567 1.00 70.31 134 GLY A O 1
ATOM 1004 N N . VAL A 1 135 ? 2.705 6.189 -13.734 1.00 79.19 135 VAL A N 1
ATOM 1005 C CA . VAL A 1 135 ? 1.265 5.924 -13.581 1.00 79.19 135 VAL A CA 1
ATOM 1006 C C . VAL A 1 135 ? 0.989 4.445 -13.830 1.00 79.19 135 VAL A C 1
ATOM 1008 O O . VAL A 1 135 ? 1.583 3.853 -14.731 1.00 79.19 135 VAL A O 1
ATOM 1011 N N . GLY A 1 136 ? 0.069 3.852 -13.069 1.00 84.06 136 GLY A N 1
ATOM 1012 C CA . GLY A 1 136 ? -0.362 2.476 -13.304 1.00 84.06 136 GLY A CA 1
ATOM 1013 C C . GLY A 1 136 ? -1.130 1.854 -12.139 1.00 84.06 136 GLY A C 1
ATOM 1014 O O . GLY A 1 136 ? -1.924 2.526 -11.483 1.00 84.06 136 GLY A O 1
ATOM 1015 N N . THR A 1 137 ? -0.937 0.556 -11.917 1.00 86.44 137 THR A N 1
ATOM 1016 C CA . THR A 1 137 ? -1.741 -0.235 -10.972 1.00 86.44 137 THR A CA 1
ATOM 1017 C C . THR A 1 137 ? -0.893 -1.100 -10.059 1.00 86.44 137 THR A C 1
ATOM 1019 O O . THR A 1 137 ? 0.098 -1.687 -10.502 1.00 86.44 137 THR A O 1
ATOM 1022 N N . GLY A 1 138 ? -1.326 -1.242 -8.812 1.00 85.31 138 GLY A N 1
ATOM 1023 C CA . GLY A 1 138 ? -0.672 -2.057 -7.802 1.00 85.31 138 GLY A CA 1
ATOM 1024 C C . GLY A 1 138 ? -1.649 -2.949 -7.061 1.00 85.31 138 GLY A C 1
ATOM 1025 O O . GLY A 1 138 ? -2.854 -2.707 -7.049 1.00 85.31 138 GLY A O 1
ATOM 1026 N N . SER A 1 139 ? -1.121 -3.992 -6.439 1.00 88.38 139 SER A N 1
ATOM 1027 C CA . SER A 1 139 ? -1.862 -4.781 -5.463 1.00 88.38 139 SER A CA 1
ATOM 1028 C C . SER A 1 139 ? -0.952 -5.083 -4.287 1.00 88.38 139 SER A C 1
ATOM 1030 O O . SER A 1 139 ? 0.148 -5.617 -4.463 1.00 88.38 139 SER A O 1
ATOM 1032 N N . ILE A 1 140 ? -1.415 -4.723 -3.095 1.00 89.12 140 ILE A N 1
ATOM 1033 C CA . ILE A 1 140 ? -0.735 -4.915 -1.821 1.00 89.12 140 ILE A CA 1
ATOM 1034 C C . ILE A 1 140 ? -1.529 -5.927 -1.004 1.00 89.12 140 ILE A C 1
ATOM 1036 O O . ILE A 1 140 ? -2.740 -5.822 -0.821 1.00 89.12 140 ILE A O 1
ATOM 1040 N N . THR A 1 141 ? -0.830 -6.914 -0.459 1.00 90.00 141 THR A N 1
ATOM 1041 C CA . THR A 1 141 ? -1.377 -7.845 0.525 1.00 90.00 141 THR A CA 1
ATOM 1042 C C . THR A 1 141 ? -0.643 -7.658 1.840 1.00 90.00 141 THR A C 1
ATOM 1044 O O . THR A 1 141 ? 0.548 -7.945 1.938 1.00 90.00 141 THR A O 1
ATOM 1047 N N . LEU A 1 142 ? -1.364 -7.197 2.858 1.00 87.81 142 LEU A N 1
ATOM 1048 C CA . LEU A 1 142 ? -0.891 -7.058 4.229 1.00 87.81 142 LEU A CA 1
ATOM 1049 C C . LEU A 1 142 ? -1.340 -8.281 5.029 1.00 87.81 142 LEU A C 1
ATOM 1051 O O . LEU A 1 142 ? -2.533 -8.578 5.113 1.00 87.81 142 LEU A O 1
ATOM 1055 N N . VAL A 1 143 ? -0.399 -8.976 5.657 1.00 87.62 143 VAL A N 1
ATOM 1056 C CA . VAL A 1 143 ? -0.674 -10.110 6.546 1.00 87.62 143 VAL A CA 1
ATOM 1057 C C . VAL A 1 143 ? -0.118 -9.794 7.923 1.00 87.62 143 VAL A C 1
ATOM 1059 O O . VAL A 1 143 ? 1.062 -9.479 8.062 1.00 87.62 143 VAL A O 1
ATOM 1062 N N . GLY A 1 144 ? -0.944 -9.873 8.962 1.00 83.50 144 GLY A N 1
ATOM 1063 C CA . GLY A 1 144 ? -0.475 -9.621 10.321 1.00 83.50 144 GLY A CA 1
ATOM 1064 C C . GLY A 1 144 ? -1.575 -9.567 11.365 1.00 83.50 144 GLY A C 1
ATOM 1065 O O . GLY A 1 144 ? -2.702 -10.004 11.147 1.00 83.50 144 GLY A O 1
ATOM 1066 N N . ALA A 1 145 ? -1.233 -9.034 12.533 1.00 78.69 145 ALA A N 1
ATOM 1067 C CA . ALA A 1 145 ? -2.206 -8.766 13.580 1.00 78.69 145 ALA A CA 1
ATOM 1068 C C . ALA A 1 145 ? -2.770 -7.360 13.371 1.00 78.69 145 ALA A C 1
ATOM 1070 O O . ALA A 1 145 ? -2.007 -6.393 13.333 1.00 78.69 145 ALA A O 1
ATOM 1071 N N . VAL A 1 146 ? -4.093 -7.236 13.269 1.00 75.62 146 VAL A N 1
ATOM 1072 C CA . VAL A 1 146 ? -4.795 -5.946 13.212 1.00 75.62 146 VAL A CA 1
ATOM 1073 C C . VAL A 1 146 ? -5.913 -5.967 14.243 1.00 75.62 146 VAL A C 1
ATOM 1075 O O . VAL A 1 146 ? -6.672 -6.931 14.320 1.00 75.62 146 VAL A O 1
ATOM 1078 N N . HIS A 1 147 ? -6.009 -4.919 15.052 1.00 72.12 147 HIS A N 1
ATOM 1079 C CA . HIS A 1 147 ? -7.022 -4.801 16.095 1.00 72.12 147 HIS A CA 1
ATOM 1080 C C . HIS A 1 147 ? -7.362 -3.343 16.396 1.00 72.12 147 HIS A C 1
ATOM 1082 O O . HIS A 1 147 ? -6.600 -2.425 16.089 1.00 72.12 147 HIS A O 1
ATOM 1088 N N . THR A 1 148 ? -8.516 -3.154 17.026 1.00 70.88 148 THR A N 1
ATOM 1089 C CA . THR A 1 148 ? -8.971 -1.889 17.604 1.00 70.88 148 THR A CA 1
ATOM 1090 C C . THR A 1 148 ? -9.054 -2.058 19.121 1.00 70.88 148 THR A C 1
ATOM 1092 O O . THR A 1 148 ? -9.783 -2.941 19.578 1.00 70.88 148 THR A O 1
ATOM 1095 N N . ASP A 1 149 ? -8.311 -1.256 19.887 1.00 66.62 149 ASP A N 1
ATOM 1096 C CA . ASP A 1 149 ? -8.311 -1.300 21.368 1.00 66.62 149 ASP A CA 1
ATOM 1097 C C . ASP A 1 149 ? -9.417 -0.464 22.036 1.00 66.62 149 ASP A C 1
ATOM 1099 O O . ASP A 1 149 ? -10.037 0.384 21.365 1.00 66.62 149 ASP A O 1
#

Radius of gyration: 15.82 Å; Cα contacts (8 Å, |Δi|>4): 411; chains: 1; bounding box: 40×27×53 Å

Nearest PDB structures (foldseek):
  1p4t-assembly1_A  TM=2.128E-01  e=9.097E-01  Neisseria meningitidis
  3jty-assembly1_A  TM=1.738E-01  e=1.754E+00  Pseudomonas protegens Pf-5

pLDDT: mean 79.77, std 13.52, range [43.06, 94.62]

Foldseek 3Di:
DDDFDWWWKKKKKWFWDDDPPKIKTKIWIDTDPVPHIFIWMKIWPDKDWPDQPDDPPDDFRKTWIWTKMWIAGPQWIWIKIDTKIKHFPDADPVFRKTKIKMKGKMWIPAIDGPGRQKTWIAMKIKIWIATPSRGGIMMMMGITGIDGD

Sequence (149 aa):
MATPPEGVTITIDETFHSSAPFVTGDITAAGGVFGAQTTGTLASVAFKPVGWAVKFPFHDHLFVYTAMDEYTFSGGTFRINFEASCILTSIDFDTGDTVGACSGNWRVNGGTGDYTRLKGTGTFTETQNLNYLGVGTGSITLVGAVHTD

Mean predicted aligned error: 7.6 Å

Solvent-accessible surface area (backbone atoms only — not comparable to full-atom values): 7332 Å² total; per-residue (Å²): 132,82,78,59,57,77,75,31,47,34,42,37,42,34,42,38,48,37,52,87,97,34,43,34,29,51,32,40,37,30,35,52,96,57,64,50,78,44,64,37,36,39,34,43,78,42,79,43,77,76,45,78,55,71,42,87,95,66,89,40,51,41,38,30,36,38,38,30,35,39,40,38,41,97,57,36,33,36,28,37,38,38,42,35,46,28,34,62,76,48,70,43,86,89,72,47,30,35,32,37,42,34,37,39,39,38,32,47,71,43,35,34,69,78,30,50,45,41,40,34,41,37,40,34,41,33,42,37,40,31,38,73,74,40,37,41,43,34,42,37,41,40,42,27,38,52,40,70,116